Protein AF-B0BUC0-F1 (afdb_monomer_lite)

pLDDT: mean 80.66, std 18.06, range [35.78, 98.19]

Structure (mmCIF, N/CA/C/O backbone):
data_AF-B0BUC0-F1
#
_entry.id   AF-B0BUC0-F1
#
loop_
_atom_site.group_PDB
_atom_site.id
_atom_site.type_symbol
_atom_site.label_atom_id
_atom_site.label_alt_id
_atom_site.label_comp_id
_atom_site.label_asym_id
_atom_site.label_entity_id
_atom_site.label_seq_id
_atom_site.pdbx_PDB_ins_code
_atom_site.Cartn_x
_atom_site.Cartn_y
_atom_site.Cartn_z
_atom_site.occupancy
_atom_site.B_iso_or_equiv
_atom_site.auth_seq_id
_atom_site.auth_comp_id
_atom_site.auth_asym_id
_atom_site.auth_atom_id
_atom_site.pdbx_PDB_model_num
ATOM 1 N N . MET A 1 1 ? 68.453 -35.319 3.029 1.00 45.66 1 MET A N 1
ATOM 2 C CA . MET A 1 1 ? 67.583 -34.141 3.229 1.00 45.66 1 MET A CA 1
ATOM 3 C C . MET A 1 1 ? 66.531 -34.120 2.129 1.00 45.66 1 MET A C 1
ATOM 5 O O . MET A 1 1 ? 66.822 -33.572 1.082 1.00 45.66 1 MET A O 1
ATOM 9 N N . TYR A 1 2 ? 65.358 -34.731 2.319 1.00 35.78 2 TYR A N 1
ATOM 10 C CA . TYR A 1 2 ? 64.206 -34.511 1.432 1.00 35.78 2 TYR A CA 1
ATOM 11 C C . TYR A 1 2 ? 62.914 -34.669 2.238 1.00 35.78 2 TYR A C 1
ATOM 13 O O . TYR A 1 2 ? 62.503 -35.781 2.557 1.00 35.78 2 TYR A O 1
ATOM 21 N N . SER A 1 3 ? 62.318 -33.535 2.608 1.00 44.75 3 SER A N 1
ATOM 22 C CA . SER A 1 3 ? 60.972 -33.471 3.180 1.00 44.75 3 SER A CA 1
ATOM 23 C C . SER A 1 3 ? 59.937 -33.571 2.053 1.00 44.75 3 SER A C 1
ATOM 25 O O . SER A 1 3 ? 60.123 -32.927 1.017 1.00 44.75 3 SER A O 1
ATOM 27 N N . PRO A 1 4 ? 58.846 -34.335 2.220 1.00 57.34 4 PRO A N 1
ATOM 28 C CA . PRO A 1 4 ? 57.768 -34.371 1.240 1.00 57.34 4 PRO A CA 1
ATOM 29 C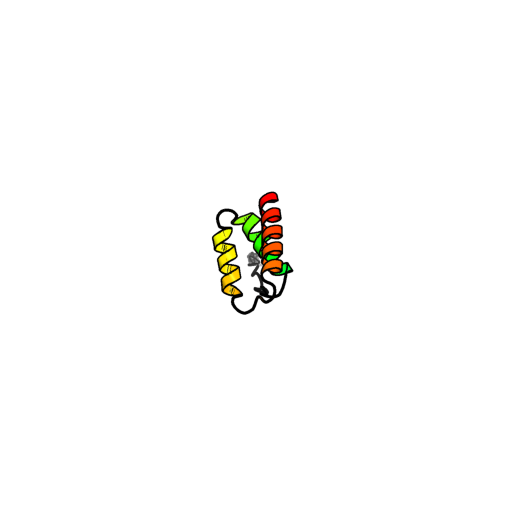 C . PRO A 1 4 ? 56.975 -33.048 1.230 1.00 57.34 4 PRO A C 1
ATOM 31 O O . PRO A 1 4 ? 56.896 -32.364 2.254 1.00 57.34 4 PRO A O 1
ATOM 34 N N . PRO A 1 5 ? 56.376 -32.667 0.087 1.00 47.81 5 PRO A N 1
ATOM 35 C CA . PRO A 1 5 ? 55.682 -31.395 -0.055 1.00 47.81 5 PRO A CA 1
ATOM 36 C C . PRO A 1 5 ? 54.338 -31.418 0.685 1.00 47.81 5 PRO A C 1
ATOM 38 O O . PRO A 1 5 ? 53.501 -32.299 0.475 1.00 47.81 5 PRO A O 1
ATOM 41 N N . VAL A 1 6 ? 54.125 -30.418 1.542 1.00 49.84 6 VAL A N 1
ATOM 42 C CA . VAL A 1 6 ? 52.860 -30.181 2.246 1.00 49.84 6 VAL A CA 1
ATOM 43 C C . VAL A 1 6 ? 51.800 -29.778 1.220 1.00 49.84 6 VAL A C 1
ATOM 45 O O . VAL A 1 6 ? 51.917 -28.743 0.563 1.00 49.84 6 VAL A O 1
ATOM 48 N N . LYS A 1 7 ? 50.759 -30.604 1.070 1.00 50.06 7 LYS A N 1
ATOM 49 C CA . LYS A 1 7 ? 49.575 -30.267 0.273 1.00 50.06 7 LYS A CA 1
ATOM 50 C C . LYS A 1 7 ? 48.877 -29.083 0.938 1.00 50.06 7 LYS A C 1
ATOM 52 O O . LYS A 1 7 ? 48.406 -29.190 2.062 1.00 50.06 7 LYS A O 1
ATOM 57 N N . GLN A 1 8 ? 48.848 -27.947 0.250 1.00 52.94 8 GLN A N 1
ATOM 58 C CA . GLN A 1 8 ? 48.084 -26.784 0.680 1.00 52.94 8 GLN A CA 1
ATOM 59 C C . GLN A 1 8 ? 46.593 -27.094 0.535 1.00 52.94 8 GLN A C 1
ATOM 61 O O . GLN A 1 8 ? 46.076 -27.186 -0.582 1.00 52.94 8 GLN A O 1
ATOM 66 N N . ASP A 1 9 ? 45.908 -27.253 1.665 1.00 53.19 9 ASP A N 1
ATOM 67 C CA . ASP A 1 9 ? 44.455 -27.327 1.697 1.00 53.19 9 ASP A CA 1
ATOM 68 C C . ASP A 1 9 ? 43.878 -26.021 1.151 1.00 53.19 9 ASP A C 1
ATOM 70 O O . ASP A 1 9 ? 44.056 -24.932 1.706 1.00 53.19 9 ASP A O 1
ATOM 74 N N . LYS A 1 10 ? 43.196 -26.132 0.009 1.00 53.16 10 LYS A N 1
ATOM 75 C CA . LYS A 1 10 ? 42.457 -25.030 -0.598 1.00 53.16 10 LYS A CA 1
ATOM 76 C C . LYS A 1 10 ? 41.377 -24.603 0.394 1.00 53.16 10 LYS A C 1
ATOM 78 O O . LYS A 1 10 ? 40.361 -25.281 0.527 1.00 53.16 10 LYS A O 1
ATOM 83 N N . LYS A 1 11 ? 41.575 -23.469 1.073 1.00 57.00 11 LYS A N 1
ATOM 84 C CA . LYS A 1 11 ? 40.505 -22.788 1.808 1.00 57.00 11 LYS A CA 1
ATOM 85 C C . LYS A 1 11 ? 39.414 -22.423 0.804 1.00 57.00 11 LYS A C 1
ATOM 87 O O . LYS A 1 11 ? 39.529 -21.435 0.082 1.00 57.00 11 LYS A O 1
ATOM 92 N N . VAL A 1 12 ? 38.375 -23.248 0.733 1.00 54.91 12 VAL A N 1
ATOM 93 C CA . VAL A 1 12 ? 37.143 -22.920 0.021 1.00 54.91 12 VAL A CA 1
ATOM 94 C C . VAL A 1 12 ? 36.545 -21.733 0.762 1.00 54.91 12 VAL A C 1
ATOM 96 O O . VAL A 1 12 ? 36.032 -21.874 1.869 1.00 54.91 12 VAL A O 1
ATOM 99 N N . ALA A 1 13 ? 36.677 -20.542 0.182 1.00 61.03 13 ALA A N 1
ATOM 100 C CA . ALA A 1 13 ? 35.949 -19.376 0.643 1.00 61.03 13 ALA A CA 1
ATOM 101 C C . ALA A 1 13 ? 34.460 -19.681 0.458 1.00 61.03 13 ALA A C 1
ATOM 103 O O . ALA A 1 13 ? 33.933 -19.611 -0.654 1.00 61.03 13 ALA A O 1
ATOM 104 N N . ILE A 1 14 ? 33.797 -20.087 1.541 1.00 61.66 14 ILE A N 1
ATOM 105 C CA . ILE A 1 14 ? 32.345 -20.204 1.583 1.00 61.66 14 ILE A CA 1
ATOM 106 C C . ILE A 1 14 ? 31.830 -18.790 1.332 1.00 61.66 14 ILE A C 1
ATOM 108 O O . ILE A 1 14 ? 31.900 -17.931 2.209 1.00 61.66 14 ILE A O 1
ATOM 112 N N . LYS A 1 15 ? 31.359 -18.527 0.108 1.00 57.12 15 LYS A N 1
ATOM 113 C CA . LYS A 1 15 ? 30.522 -17.366 -0.182 1.00 57.12 15 LYS A CA 1
ATOM 114 C C . LYS A 1 15 ? 29.268 -17.537 0.664 1.00 57.12 15 LYS A C 1
ATOM 116 O O . LYS A 1 15 ? 28.314 -18.177 0.235 1.00 57.12 15 LYS A O 1
ATOM 121 N N . GLN A 1 16 ? 29.292 -17.008 1.883 1.00 56.91 16 GLN A N 1
ATOM 122 C CA . GLN A 1 16 ? 28.080 -16.775 2.642 1.00 56.91 16 GLN A CA 1
ATOM 123 C C . GLN A 1 16 ? 27.273 -15.778 1.817 1.00 56.91 16 GLN A C 1
ATOM 125 O O . GLN A 1 16 ? 27.570 -14.585 1.785 1.00 56.91 16 GLN A O 1
ATOM 130 N N . SER A 1 17 ? 26.299 -16.279 1.060 1.00 60.91 17 SER A N 1
ATOM 131 C CA . SER A 1 17 ? 25.225 -15.430 0.580 1.00 60.91 17 SER A CA 1
ATOM 132 C C . SER A 1 17 ? 24.583 -14.861 1.835 1.00 60.91 17 SER A C 1
ATOM 134 O O . SER A 1 17 ? 23.947 -15.602 2.584 1.00 60.91 17 SER A O 1
ATOM 136 N N . ILE A 1 18 ? 24.805 -13.576 2.112 1.00 63.06 18 ILE A N 1
ATOM 137 C CA . ILE A 1 18 ? 24.000 -12.866 3.098 1.00 63.06 18 ILE A CA 1
ATOM 138 C C . ILE A 1 18 ? 22.590 -12.866 2.518 1.00 63.06 18 ILE A C 1
ATOM 140 O O . ILE A 1 18 ? 22.235 -12.029 1.682 1.00 63.06 18 ILE A O 1
ATOM 144 N N . THR A 1 19 ? 21.812 -13.872 2.900 1.00 61.00 19 THR A N 1
ATOM 145 C CA . THR A 1 19 ? 20.375 -13.882 2.707 1.00 61.00 19 THR A CA 1
ATOM 146 C C . THR A 1 19 ? 19.873 -12.732 3.558 1.00 61.00 19 THR A C 1
ATOM 148 O O . THR A 1 19 ? 19.816 -12.834 4.779 1.00 61.00 19 THR A O 1
ATOM 151 N N . HIS A 1 20 ? 19.630 -11.584 2.928 1.00 55.47 20 HIS A N 1
ATOM 152 C CA . HIS A 1 20 ? 19.032 -10.453 3.614 1.00 55.47 20 HIS A CA 1
ATOM 153 C C . HIS A 1 20 ? 17.593 -10.852 3.940 1.00 55.47 20 HIS A C 1
ATOM 155 O O . HIS A 1 20 ? 16.694 -10.699 3.112 1.00 55.47 20 HIS A O 1
ATOM 161 N N . GLU A 1 21 ? 17.378 -11.424 5.120 1.00 53.81 21 GLU A N 1
ATOM 162 C CA . GLU A 1 21 ? 16.036 -11.606 5.646 1.00 53.81 21 GLU A CA 1
ATOM 163 C C . GLU A 1 21 ? 15.501 -10.236 6.045 1.00 53.81 21 GLU A C 1
ATOM 165 O O . GLU A 1 21 ? 16.099 -9.499 6.831 1.00 53.81 21 GLU A O 1
ATOM 170 N N . ARG A 1 22 ? 14.364 -9.860 5.461 1.00 55.34 22 ARG A N 1
ATOM 171 C CA . ARG A 1 22 ? 13.640 -8.681 5.915 1.00 55.34 22 ARG A CA 1
ATOM 172 C C . ARG A 1 22 ? 12.984 -9.063 7.235 1.00 55.34 22 ARG A C 1
ATOM 174 O O . ARG A 1 22 ? 12.060 -9.873 7.233 1.00 55.34 22 ARG A O 1
ATOM 181 N N . ILE A 1 23 ? 13.445 -8.479 8.339 1.00 58.47 23 ILE A N 1
ATOM 182 C CA . ILE A 1 23 ? 12.721 -8.559 9.610 1.00 58.47 23 ILE A CA 1
ATOM 183 C C . ILE A 1 23 ? 11.317 -8.006 9.341 1.00 58.47 23 ILE A C 1
ATOM 185 O O . ILE A 1 23 ? 11.170 -6.882 8.854 1.00 58.47 23 ILE A O 1
ATOM 189 N N . ASN A 1 24 ? 10.287 -8.824 9.562 1.00 61.19 24 ASN A N 1
ATOM 190 C CA . ASN A 1 24 ? 8.898 -8.412 9.389 1.00 61.19 24 ASN A CA 1
ATOM 191 C C . ASN A 1 24 ? 8.489 -7.543 10.584 1.00 61.19 24 ASN A C 1
ATOM 193 O O . ASN A 1 24 ? 7.866 -8.022 11.525 1.00 61.19 24 ASN A O 1
ATOM 197 N N . THR A 1 25 ? 8.894 -6.276 10.556 1.00 66.88 25 THR A N 1
ATOM 198 C CA . THR A 1 25 ? 8.509 -5.260 11.544 1.00 66.88 25 THR A CA 1
ATOM 199 C C . THR A 1 25 ? 7.218 -4.555 11.156 1.00 66.88 25 THR A C 1
ATOM 201 O O . THR A 1 25 ? 6.963 -3.476 11.658 1.00 66.88 25 THR A O 1
ATOM 204 N N . THR A 1 26 ? 6.440 -5.093 10.211 1.00 77.38 26 THR A N 1
ATOM 205 C CA . THR A 1 26 ? 5.396 -4.298 9.573 1.00 77.38 26 THR A CA 1
ATOM 206 C C . THR A 1 26 ? 4.201 -4.095 10.506 1.00 77.38 26 THR A C 1
ATOM 208 O O . THR A 1 26 ? 3.352 -4.975 10.668 1.00 77.38 26 THR A O 1
ATOM 211 N N . GLU A 1 27 ? 4.099 -2.901 11.073 1.00 85.38 27 GLU A N 1
ATOM 212 C CA . GLU A 1 27 ? 3.108 -2.496 12.054 1.00 85.38 27 GLU A CA 1
ATOM 213 C C . GLU A 1 27 ? 1.909 -1.821 11.400 1.00 85.38 27 GLU A C 1
ATOM 215 O O . GLU A 1 27 ? 2.014 -0.958 10.531 1.00 85.38 27 GLU A O 1
ATOM 220 N N . CYS A 1 28 ? 0.712 -2.209 11.828 1.00 88.94 28 CYS A N 1
ATOM 221 C CA . CYS A 1 28 ? -0.517 -1.685 11.244 1.00 88.94 28 CYS A CA 1
ATOM 222 C C . CYS A 1 28 ? -0.809 -0.232 11.610 1.00 88.94 28 CYS A C 1
ATOM 224 O O . CYS A 1 28 ? -1.518 0.444 10.864 1.00 88.94 28 CYS A O 1
ATOM 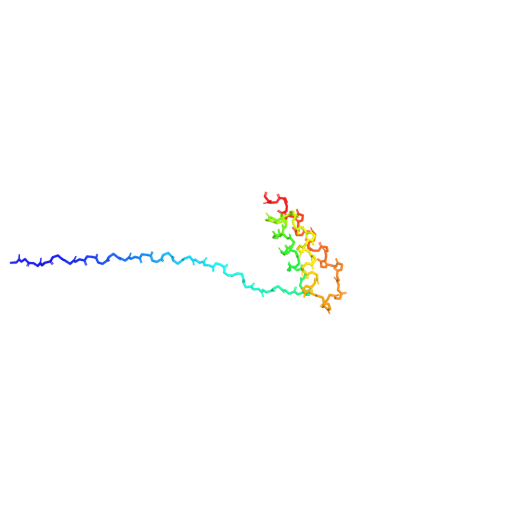226 N N . LYS A 1 29 ? -0.275 0.233 12.744 1.00 88.75 29 LYS A N 1
ATOM 227 C CA . LYS A 1 29 ? -0.499 1.579 13.278 1.00 88.75 29 LYS A CA 1
ATOM 228 C C . LYS A 1 29 ? 0.670 2.537 13.020 1.00 88.75 29 LYS A C 1
ATOM 230 O O . LYS A 1 29 ? 0.590 3.681 13.457 1.00 88.75 29 LYS A O 1
ATOM 235 N N . ASP A 1 30 ? 1.699 2.101 12.294 1.00 89.38 30 ASP A N 1
ATOM 236 C CA . ASP A 1 30 ? 2.846 2.931 11.926 1.00 89.38 30 ASP A CA 1
ATOM 237 C C . ASP A 1 30 ? 2.683 3.493 10.508 1.00 89.38 30 ASP A C 1
ATOM 239 O O . ASP A 1 30 ? 2.608 2.754 9.531 1.00 89.38 30 ASP A O 1
ATOM 243 N N . ALA A 1 31 ? 2.623 4.818 10.382 1.00 89.88 31 ALA A N 1
ATOM 244 C CA . ALA A 1 31 ? 2.482 5.492 9.096 1.00 89.88 31 ALA A CA 1
ATOM 245 C C . ALA A 1 31 ? 3.680 5.260 8.156 1.00 89.88 31 ALA A C 1
ATOM 247 O O . ALA A 1 31 ? 3.482 5.219 6.933 1.00 89.88 31 ALA A O 1
ATOM 248 N N . ASP A 1 32 ? 4.881 5.082 8.706 1.00 91.56 32 ASP A N 1
ATOM 249 C CA . ASP A 1 32 ? 6.109 4.906 7.933 1.00 91.56 32 ASP A CA 1
ATOM 250 C C . ASP A 1 32 ? 6.116 3.550 7.225 1.00 91.56 32 ASP A C 1
ATOM 252 O O . ASP A 1 32 ? 6.453 3.468 6.041 1.00 91.56 32 ASP A O 1
ATOM 256 N N . ASP A 1 33 ? 5.620 2.498 7.876 1.00 92.56 33 ASP A N 1
ATOM 257 C CA . ASP A 1 33 ? 5.485 1.178 7.259 1.00 92.56 33 ASP A CA 1
ATOM 258 C C . ASP A 1 33 ? 4.525 1.179 6.071 1.00 92.56 33 ASP A C 1
ATOM 260 O O . ASP A 1 33 ? 4.796 0.557 5.040 1.00 92.56 33 ASP A O 1
ATOM 264 N N . TRP A 1 34 ? 3.424 1.930 6.160 1.00 94.44 34 TRP A N 1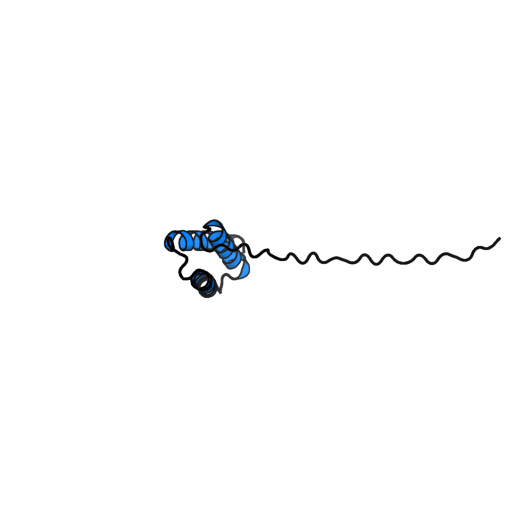
ATOM 265 C CA . TRP A 1 34 ? 2.521 2.095 5.021 1.00 94.44 34 TRP A CA 1
ATOM 266 C C . TRP A 1 34 ? 3.212 2.809 3.859 1.00 94.44 34 TRP A C 1
ATOM 268 O O . TRP A 1 34 ? 3.060 2.384 2.712 1.00 94.44 34 TRP A O 1
ATOM 278 N N . TYR A 1 35 ? 4.009 3.846 4.134 1.00 95.94 35 TYR A N 1
ATOM 279 C CA . TYR A 1 35 ? 4.817 4.509 3.111 1.00 95.94 35 TYR A CA 1
ATOM 280 C C . TYR A 1 35 ? 5.841 3.559 2.477 1.00 95.94 35 TYR A C 1
ATOM 282 O O . TYR A 1 35 ? 5.955 3.510 1.250 1.00 95.94 35 TYR A O 1
ATOM 290 N N . LEU A 1 36 ? 6.571 2.781 3.278 1.00 94.69 36 LEU A N 1
ATOM 291 C CA . LEU A 1 36 ? 7.593 1.852 2.791 1.00 94.69 36 LEU A CA 1
ATOM 292 C C . LEU A 1 36 ? 6.995 0.712 1.959 1.00 94.69 36 LEU A C 1
ATOM 294 O O . LEU A 1 36 ? 7.564 0.353 0.921 1.00 94.69 36 LEU A O 1
ATOM 298 N N . ASP A 1 37 ? 5.840 0.180 2.363 1.00 94.69 37 ASP A N 1
ATOM 299 C CA . ASP A 1 37 ? 5.098 -0.812 1.584 1.00 94.69 37 ASP A CA 1
ATOM 300 C C . ASP A 1 37 ? 4.646 -0.229 0.246 1.00 94.69 37 ASP A C 1
ATOM 302 O O . ASP A 1 37 ? 4.892 -0.827 -0.806 1.00 94.69 37 ASP A O 1
ATOM 306 N N . GLY A 1 38 ? 4.068 0.974 0.265 1.00 96.50 38 GLY A N 1
ATOM 307 C CA . GLY A 1 38 ? 3.717 1.705 -0.947 1.00 96.50 38 GLY A CA 1
ATOM 308 C C . GLY A 1 38 ? 4.924 1.881 -1.865 1.00 96.50 38 GLY A C 1
ATOM 309 O O . GLY A 1 38 ? 4.869 1.518 -3.039 1.00 96.50 38 GLY A O 1
ATOM 310 N N . TYR A 1 39 ? 6.049 2.361 -1.328 1.00 97.06 39 TYR A N 1
ATOM 311 C CA . TYR A 1 39 ? 7.296 2.564 -2.069 1.00 97.06 39 TYR A CA 1
ATOM 312 C C . TYR A 1 39 ? 7.798 1.282 -2.731 1.00 97.06 39 TYR A C 1
ATOM 314 O O . TYR A 1 39 ? 8.098 1.285 -3.927 1.00 97.06 39 TYR A O 1
ATOM 322 N N . ARG A 1 40 ? 7.847 0.171 -1.989 1.00 94.88 40 ARG A N 1
ATOM 323 C CA . ARG A 1 40 ? 8.280 -1.125 -2.521 1.00 94.88 40 ARG A CA 1
ATOM 324 C C . ARG A 1 40 ? 7.362 -1.605 -3.644 1.00 94.88 40 ARG A C 1
ATOM 326 O O . ARG A 1 40 ? 7.854 -2.064 -4.676 1.00 94.88 40 ARG A O 1
ATOM 333 N N . VAL A 1 41 ? 6.046 -1.484 -3.464 1.00 96.38 41 VAL A N 1
ATOM 334 C CA . VAL A 1 41 ? 5.066 -1.857 -4.492 1.00 96.38 41 VAL A CA 1
ATOM 335 C C . VAL A 1 41 ? 5.237 -0.976 -5.728 1.00 96.38 41 VAL A C 1
ATOM 337 O O . VAL A 1 41 ? 5.326 -1.504 -6.830 1.00 96.38 41 VAL A O 1
ATOM 340 N N . GLY A 1 42 ? 5.388 0.339 -5.572 1.00 97.44 42 GLY A N 1
ATOM 341 C CA . GLY A 1 42 ? 5.641 1.242 -6.696 1.00 97.44 42 GLY A CA 1
ATOM 342 C C . GLY A 1 42 ? 6.934 0.919 -7.453 1.00 97.44 42 GLY A C 1
ATOM 343 O O . GLY A 1 42 ? 6.955 0.981 -8.678 1.00 97.44 42 GLY A O 1
ATOM 344 N N . ARG A 1 43 ? 7.997 0.531 -6.735 1.00 95.56 43 ARG A N 1
ATOM 345 C CA . ARG A 1 43 ? 9.332 0.263 -7.297 1.00 95.56 43 ARG A CA 1
ATOM 346 C C . ARG A 1 43 ? 9.431 -1.038 -8.093 1.00 95.56 43 ARG A C 1
ATOM 348 O O . ARG A 1 43 ? 10.233 -1.104 -9.025 1.00 95.56 43 ARG A O 1
ATOM 355 N N . SER A 1 44 ? 8.702 -2.077 -7.688 1.00 95.44 44 SER A N 1
ATOM 356 C CA . SER A 1 44 ? 8.916 -3.448 -8.187 1.00 95.44 44 SER A CA 1
ATOM 357 C C . SER A 1 44 ? 7.638 -4.181 -8.596 1.00 95.44 44 SER A C 1
ATOM 359 O O . SER A 1 44 ? 7.719 -5.205 -9.266 1.00 95.44 44 SER A O 1
ATOM 361 N N . PHE A 1 45 ? 6.461 -3.685 -8.208 1.00 95.38 45 PHE A N 1
ATOM 362 C CA . PHE A 1 45 ? 5.173 -4.369 -8.380 1.00 95.38 45 PHE A CA 1
ATOM 363 C 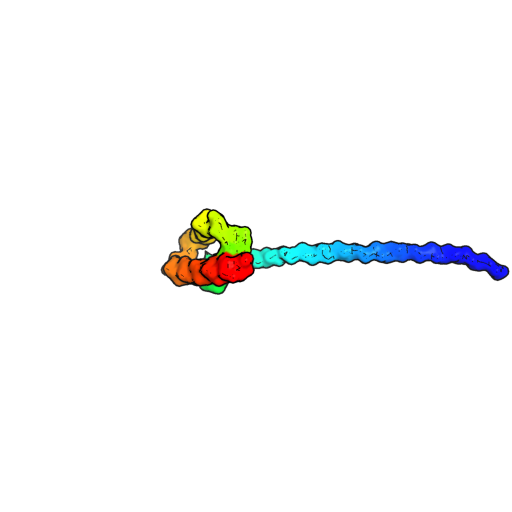C . PHE A 1 45 ? 4.056 -3.392 -8.776 1.00 95.38 45 PHE A C 1
ATOM 365 O O . PHE A 1 45 ? 2.909 -3.553 -8.362 1.00 95.38 45 PHE A O 1
ATOM 372 N N . SER A 1 46 ? 4.377 -2.363 -9.564 1.00 96.06 46 SER A N 1
ATOM 373 C CA . SER A 1 46 ? 3.462 -1.252 -9.865 1.00 96.06 46 SER A CA 1
ATOM 374 C C . SER A 1 46 ? 2.138 -1.710 -10.489 1.00 96.06 46 SER A C 1
ATOM 376 O O . SER A 1 46 ? 1.080 -1.210 -10.112 1.00 96.06 46 SER A O 1
ATOM 378 N N . ALA A 1 47 ? 2.170 -2.726 -11.358 1.00 97.06 47 ALA A N 1
ATOM 379 C CA . ALA A 1 47 ? 0.978 -3.334 -11.959 1.00 97.06 47 ALA A CA 1
ATOM 380 C C . ALA A 1 47 ? 0.047 -4.024 -10.941 1.00 97.06 47 ALA A C 1
ATOM 382 O O . ALA A 1 47 ? -1.119 -4.267 -11.232 1.00 97.06 47 ALA A O 1
ATOM 383 N N . GLN A 1 48 ? 0.542 -4.335 -9.740 1.00 97.06 48 GLN A N 1
ATOM 384 C CA . GLN A 1 48 ? -0.202 -5.008 -8.672 1.00 97.06 48 GLN A CA 1
ATOM 385 C C . GLN A 1 48 ? -0.657 -4.036 -7.574 1.00 97.06 48 GLN A C 1
ATOM 387 O O . GLN A 1 48 ? -1.004 -4.484 -6.480 1.00 97.06 48 GLN A O 1
ATOM 392 N N . LYS A 1 49 ? -0.653 -2.721 -7.852 1.00 96.88 49 LYS A N 1
ATOM 393 C CA . LYS A 1 49 ? -0.983 -1.644 -6.905 1.00 96.88 49 LYS A CA 1
ATOM 394 C C . LYS A 1 49 ? -2.191 -1.984 -6.026 1.00 96.88 49 LYS A C 1
ATOM 396 O O . LYS A 1 49 ? -2.047 -2.114 -4.813 1.00 96.88 49 LYS A O 1
ATOM 401 N N . GLU A 1 50 ? -3.353 -2.163 -6.650 1.00 96.50 50 GLU A N 1
ATOM 402 C CA . GLU A 1 50 ?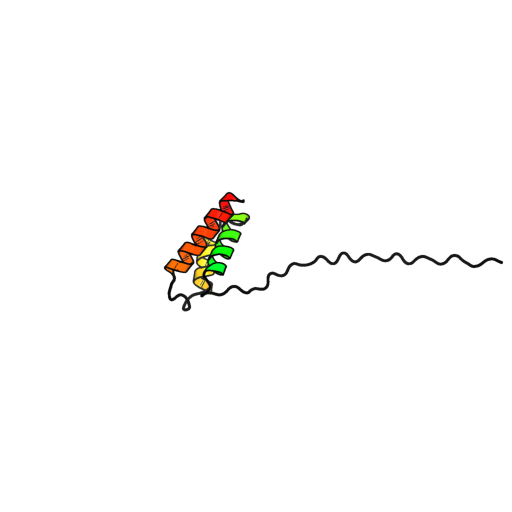 -4.619 -2.371 -5.941 1.00 96.50 50 GLU A CA 1
ATOM 403 C C . GLU A 1 50 ? -4.600 -3.672 -5.129 1.00 96.50 50 GLU A C 1
ATOM 405 O O . GLU A 1 50 ? -4.901 -3.678 -3.940 1.00 96.50 50 GLU A O 1
ATOM 410 N N . ALA A 1 51 ? -4.150 -4.774 -5.736 1.00 96.81 51 ALA A N 1
ATOM 411 C CA . ALA A 1 51 ? -4.099 -6.073 -5.070 1.00 96.81 51 ALA A CA 1
ATOM 412 C C . ALA A 1 51 ? -3.189 -6.064 -3.828 1.00 96.81 51 ALA A C 1
ATOM 414 O O . ALA A 1 51 ? -3.522 -6.671 -2.809 1.00 96.81 51 ALA A O 1
ATOM 415 N N . MET A 1 52 ? -2.045 -5.376 -3.890 1.00 95.75 52 MET A N 1
ATOM 416 C CA . MET A 1 52 ? -1.117 -5.268 -2.762 1.00 95.75 52 MET A CA 1
ATOM 417 C C . MET A 1 52 ? -1.626 -4.315 -1.679 1.00 95.75 52 MET A C 1
ATOM 419 O O . MET A 1 52 ? -1.494 -4.628 -0.495 1.00 95.75 52 MET A O 1
ATOM 423 N N . TYR A 1 53 ? -2.260 -3.202 -2.058 1.00 95.38 53 TYR A N 1
ATOM 424 C CA . TYR A 1 53 ? -2.913 -2.313 -1.098 1.00 95.38 53 TYR A CA 1
ATOM 425 C C . TYR A 1 53 ? -4.017 -3.040 -0.323 1.00 95.38 53 TYR A C 1
ATOM 427 O O . TYR A 1 53 ? -4.022 -3.027 0.907 1.00 95.38 53 TYR A O 1
ATOM 435 N N . GLN A 1 54 ? -4.893 -3.770 -1.020 1.00 94.31 54 GLN A N 1
ATOM 436 C CA . GLN A 1 54 ? -5.963 -4.538 -0.378 1.00 94.31 54 GLN A CA 1
ATOM 437 C C . GLN A 1 54 ? -5.421 -5.639 0.537 1.00 94.31 54 GLN A C 1
ATOM 439 O O . GLN A 1 54 ? -5.954 -5.852 1.625 1.00 94.31 54 GLN A O 1
ATOM 444 N N . LYS 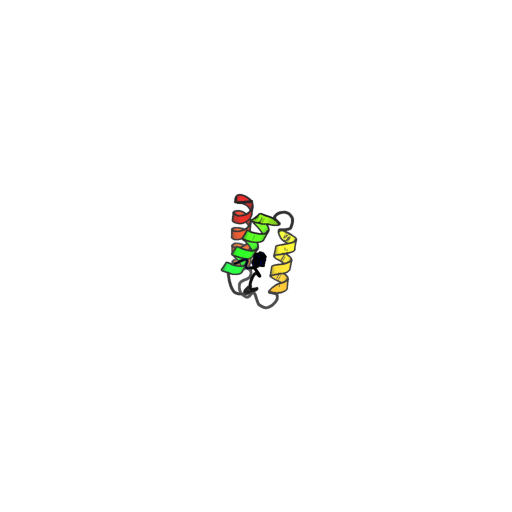A 1 55 ? -4.323 -6.311 0.161 1.00 94.00 55 LYS A N 1
ATOM 445 C CA . LYS A 1 55 ? -3.639 -7.255 1.063 1.00 94.00 55 LYS A CA 1
ATOM 446 C C . LYS A 1 55 ? -3.196 -6.578 2.360 1.00 94.00 55 LYS A C 1
ATOM 448 O O . LYS A 1 55 ? -3.418 -7.138 3.430 1.00 94.00 55 LYS A O 1
ATOM 453 N N . ARG A 1 56 ? -2.620 -5.375 2.276 1.00 92.75 56 ARG A N 1
ATOM 454 C CA . ARG A 1 56 ? -2.184 -4.601 3.446 1.00 92.75 56 ARG A CA 1
ATOM 455 C C . ARG A 1 56 ? -3.362 -4.168 4.323 1.00 92.75 56 ARG A C 1
ATOM 457 O O . ARG A 1 56 ? -3.319 -4.363 5.535 1.00 92.75 56 ARG A O 1
ATOM 464 N N . VAL A 1 57 ? -4.429 -3.646 3.721 1.00 91.94 57 VAL A N 1
ATOM 465 C CA . VAL A 1 57 ? -5.661 -3.266 4.435 1.00 91.94 57 VAL A CA 1
ATOM 466 C C . VAL A 1 57 ? -6.275 -4.470 5.149 1.00 91.94 57 VAL A C 1
ATOM 468 O O . VAL A 1 57 ? -6.609 -4.375 6.328 1.00 91.94 57 VAL A O 1
ATOM 471 N N . ASN A 1 58 ? -6.367 -5.615 4.470 1.00 91.31 58 ASN A N 1
ATOM 472 C CA . ASN A 1 58 ? -6.907 -6.843 5.049 1.00 91.31 58 ASN A CA 1
ATOM 473 C C . ASN A 1 58 ? -6.035 -7.387 6.184 1.00 91.31 58 ASN A C 1
ATOM 475 O O . ASN A 1 58 ? -6.576 -7.814 7.200 1.00 91.31 58 ASN A O 1
ATOM 479 N N . TYR A 1 59 ? -4.707 -7.328 6.043 1.00 90.38 59 TYR A N 1
ATOM 480 C CA . TYR A 1 59 ? -3.770 -7.700 7.106 1.00 90.38 59 TYR A CA 1
ATOM 481 C C . TYR A 1 59 ? -3.982 -6.857 8.373 1.00 90.38 59 TYR A C 1
ATOM 483 O O . TYR A 1 59 ? -3.951 -7.384 9.480 1.00 90.38 59 TYR A O 1
ATOM 491 N N . CYS A 1 60 ? -4.284 -5.567 8.211 1.00 89.44 60 CYS A N 1
ATOM 492 C CA . CYS A 1 60 ? -4.496 -4.630 9.315 1.00 89.44 60 CYS A CA 1
ATOM 493 C C . CYS A 1 60 ? -5.958 -4.452 9.747 1.00 89.44 60 CYS A C 1
ATOM 495 O O . CYS A 1 60 ? -6.277 -3.535 10.515 1.00 89.44 60 CYS A O 1
ATOM 497 N N . LYS A 1 61 ? -6.868 -5.302 9.262 1.00 85.12 61 LYS A N 1
ATOM 498 C CA . LYS A 1 61 ? -8.302 -5.188 9.537 1.00 85.12 61 LYS A CA 1
ATOM 499 C C . LYS A 1 61 ? -8.571 -5.181 11.048 1.00 85.12 61 LYS A C 1
ATOM 501 O O . LYS A 1 61 ? -8.033 -5.989 11.795 1.00 85.12 61 LYS A O 1
ATOM 506 N N . GLY A 1 62 ? -9.413 -4.251 11.499 1.00 76.88 62 GLY A N 1
ATOM 507 C CA . GLY A 1 62 ? -9.754 -4.084 12.919 1.00 76.88 62 GLY A CA 1
ATOM 508 C C . GLY A 1 62 ? -8.726 -3.304 13.751 1.00 76.88 62 GLY A C 1
ATOM 509 O O . GLY A 1 62 ? -9.009 -2.990 14.901 1.00 76.88 62 GLY A O 1
ATOM 510 N N . MET A 1 63 ? -7.570 -2.934 13.182 1.00 79.50 63 MET A N 1
ATOM 511 C CA . MET A 1 63 ? -6.531 -2.148 13.871 1.00 79.50 63 MET A CA 1
ATOM 512 C C . MET A 1 63 ? -6.437 -0.692 13.389 1.00 79.50 63 MET A C 1
ATOM 514 O O . MET A 1 63 ? -5.731 0.113 13.999 1.00 79.50 63 MET A O 1
ATOM 518 N N . LEU A 1 64 ? -7.141 -0.348 12.306 1.00 75.00 64 LEU A N 1
ATOM 519 C CA . LEU A 1 64 ? -7.051 0.946 11.629 1.00 75.00 64 LEU A CA 1
ATOM 520 C C . LEU A 1 64 ? -8.089 1.935 12.169 1.00 75.00 64 LEU A C 1
ATOM 522 O O . LEU A 1 64 ? -9.175 2.066 11.612 1.00 75.00 64 LEU A O 1
ATOM 526 N N . SER A 1 65 ? -7.743 2.670 13.225 1.00 72.38 65 SER A N 1
ATOM 527 C CA . SER A 1 65 ? -8.534 3.827 13.674 1.00 72.38 65 SER A CA 1
ATOM 528 C C . SER A 1 65 ? -8.395 5.041 12.740 1.00 72.38 65 SER A C 1
ATOM 530 O O . SER A 1 65 ? -9.316 5.842 12.646 1.00 72.38 65 SER A O 1
ATOM 532 N N . ASN A 1 66 ? -7.281 5.143 11.997 1.00 73.25 66 ASN A N 1
ATOM 533 C CA . ASN A 1 66 ? -6.935 6.274 11.120 1.00 73.25 66 ASN A CA 1
ATOM 534 C C . ASN A 1 66 ? -6.668 5.836 9.665 1.00 73.25 66 ASN A C 1
ATOM 536 O O . ASN A 1 66 ? -5.643 6.182 9.075 1.00 73.25 66 ASN A O 1
ATOM 540 N N . ALA A 1 67 ? -7.581 5.061 9.069 1.00 78.31 67 ALA A N 1
ATOM 541 C CA . ALA A 1 67 ? -7.400 4.459 7.738 1.00 78.31 67 ALA A CA 1
ATOM 542 C C . ALA A 1 67 ? -6.990 5.465 6.637 1.00 78.31 67 ALA A C 1
ATOM 544 O O . ALA A 1 67 ? -6.138 5.154 5.804 1.00 78.31 67 ALA A O 1
ATOM 545 N N . ASN A 1 68 ? -7.512 6.697 6.683 1.00 85.75 68 ASN A N 1
ATOM 546 C CA . ASN A 1 68 ? -7.174 7.747 5.715 1.00 85.75 68 ASN A CA 1
ATOM 547 C C . ASN A 1 68 ? -5.693 8.158 5.756 1.00 85.75 68 ASN A C 1
ATOM 549 O O . ASN A 1 68 ? -5.086 8.361 4.705 1.00 85.75 68 ASN A O 1
ATOM 553 N N . GLN A 1 69 ? -5.089 8.270 6.944 1.00 90.25 69 GLN A N 1
ATOM 554 C CA . GLN A 1 69 ? -3.674 8.639 7.078 1.00 90.25 69 GLN A CA 1
ATOM 555 C C . GLN A 1 69 ? -2.772 7.552 6.483 1.00 90.25 69 GLN A C 1
ATOM 557 O O . GLN A 1 69 ? -1.808 7.843 5.773 1.00 90.25 69 GLN A O 1
ATOM 562 N N . PHE A 1 70 ? -3.104 6.292 6.743 1.00 92.25 70 PHE A N 1
ATOM 563 C CA . PHE A 1 70 ? -2.357 5.139 6.256 1.00 92.25 70 PHE A CA 1
ATOM 564 C C . PHE A 1 70 ? -2.460 4.975 4.738 1.00 92.25 70 PHE A C 1
ATOM 566 O O . PHE A 1 70 ? -1.443 4.785 4.069 1.00 92.25 70 PHE A O 1
ATOM 573 N N . GLN A 1 71 ? -3.656 5.163 4.173 1.00 94.44 71 GLN A N 1
ATOM 574 C CA . GLN A 1 71 ? -3.850 5.193 2.725 1.00 94.44 71 GLN A CA 1
ATOM 575 C C . GLN A 1 71 ? -3.006 6.285 2.059 1.00 94.44 71 GLN A C 1
ATOM 577 O O . GLN A 1 71 ? -2.312 6.019 1.080 1.00 94.44 71 GLN A O 1
ATOM 582 N N . GLN A 1 72 ? -3.020 7.507 2.600 1.00 96.19 72 GLN A N 1
ATOM 583 C CA . GLN A 1 72 ? -2.247 8.616 2.039 1.00 96.19 72 GLN A CA 1
ATOM 584 C C . GLN A 1 72 ? -0.739 8.353 2.067 1.00 96.19 72 GLN A C 1
ATOM 586 O O . GLN A 1 72 ? -0.051 8.671 1.097 1.00 96.19 72 GLN A O 1
ATOM 591 N N . ASN A 1 73 ? -0.211 7.785 3.154 1.00 96.12 73 ASN A N 1
ATOM 592 C CA . ASN A 1 73 ? 1.211 7.452 3.243 1.00 96.12 73 ASN A CA 1
ATOM 593 C C . ASN A 1 73 ? 1.600 6.362 2.248 1.00 96.12 73 ASN A C 1
ATOM 595 O O . ASN A 1 73 ? 2.590 6.516 1.533 1.00 96.12 73 ASN A O 1
ATOM 599 N N . TRP A 1 74 ? 0.770 5.330 2.117 1.00 97.25 74 TRP A N 1
ATOM 600 C CA . TRP A 1 74 ? 0.971 4.284 1.123 1.00 97.25 74 TRP A CA 1
ATOM 601 C C . TRP A 1 74 ? 0.972 4.825 -0.309 1.00 97.25 74 TRP A C 1
ATOM 603 O O . TRP A 1 74 ? 1.893 4.550 -1.077 1.00 97.25 74 TRP A O 1
ATOM 613 N N . GLU A 1 75 ? 0.012 5.683 -0.657 1.00 97.88 75 GLU A N 1
ATOM 614 C CA . GLU A 1 75 ? -0.057 6.323 -1.975 1.00 97.88 75 GLU A CA 1
ATOM 615 C C . GLU A 1 75 ? 1.145 7.238 -2.255 1.00 97.88 75 GLU A C 1
ATOM 617 O O . GLU A 1 75 ? 1.707 7.224 -3.357 1.00 97.88 75 GLU A O 1
ATOM 622 N N . LYS A 1 76 ? 1.596 8.008 -1.252 1.00 97.88 76 LYS A N 1
ATOM 623 C CA . LYS A 1 76 ? 2.823 8.817 -1.352 1.00 97.88 76 LYS A CA 1
ATOM 624 C C . LYS A 1 76 ? 4.033 7.934 -1.641 1.00 97.88 76 LYS A C 1
ATOM 626 O O . LYS A 1 76 ? 4.774 8.222 -2.583 1.00 97.88 76 LYS A O 1
ATOM 631 N N . GLY A 1 77 ? 4.202 6.857 -0.875 1.00 97.50 77 GLY A N 1
ATOM 632 C CA . GLY A 1 77 ? 5.264 5.877 -1.072 1.00 97.50 77 GLY A CA 1
ATOM 633 C C . GLY A 1 77 ? 5.230 5.295 -2.477 1.00 97.50 77 GLY A C 1
ATOM 634 O O . GLY A 1 77 ? 6.220 5.380 -3.202 1.00 97.50 77 GLY A O 1
ATOM 635 N N . PHE A 1 78 ? 4.066 4.801 -2.907 1.00 98.12 78 PHE A N 1
ATOM 636 C CA . PHE A 1 78 ? 3.861 4.225 -4.235 1.00 98.12 78 PHE A CA 1
ATOM 637 C C . PHE A 1 78 ? 4.273 5.183 -5.349 1.00 98.12 78 PHE A C 1
ATOM 639 O O . PHE A 1 78 ? 5.063 4.820 -6.223 1.00 98.12 78 PHE A O 1
ATOM 646 N N . LYS A 1 79 ? 3.814 6.436 -5.286 1.00 98.19 79 LYS A N 1
ATOM 647 C CA . LYS A 1 79 ? 4.161 7.463 -6.274 1.00 98.19 79 LYS A CA 1
ATOM 648 C C . LYS A 1 79 ? 5.669 7.715 -6.347 1.00 98.19 79 LYS A C 1
ATOM 650 O O . LYS A 1 79 ? 6.193 7.936 -7.437 1.00 98.19 79 LYS A O 1
ATOM 655 N N . VAL A 1 80 ? 6.372 7.699 -5.213 1.00 98.00 80 VAL A N 1
ATOM 656 C CA . VAL A 1 80 ? 7.837 7.837 -5.183 1.00 98.00 80 VAL A CA 1
ATOM 657 C C . VAL A 1 80 ? 8.518 6.589 -5.747 1.00 98.00 80 VAL A C 1
ATOM 659 O O . VAL A 1 80 ? 9.457 6.721 -6.530 1.00 98.00 80 VAL A O 1
ATOM 662 N N . GLY A 1 81 ? 8.030 5.397 -5.400 1.00 96.56 81 GLY A N 1
ATOM 663 C CA . GLY A 1 81 ? 8.550 4.121 -5.890 1.00 96.56 81 GLY A CA 1
ATOM 664 C C . GLY A 1 81 ? 8.491 4.012 -7.412 1.00 96.56 81 GLY A C 1
ATOM 665 O O . GLY A 1 81 ? 9.499 3.682 -8.029 1.00 96.56 81 GLY A O 1
ATOM 666 N N . VAL A 1 82 ? 7.357 4.386 -8.018 1.00 96.69 82 VAL A N 1
ATOM 667 C CA . VAL A 1 82 ? 7.177 4.393 -9.482 1.00 96.69 82 VAL A CA 1
ATOM 668 C C . VAL A 1 82 ? 8.163 5.335 -10.174 1.00 96.69 82 VAL A C 1
ATOM 670 O O . VAL A 1 82 ? 8.712 4.995 -11.214 1.00 96.69 82 VAL A O 1
ATOM 673 N N . LYS A 1 83 ? 8.436 6.513 -9.600 1.00 91.62 83 LYS A N 1
ATOM 674 C CA . LYS A 1 83 ? 9.392 7.476 -10.181 1.00 91.62 83 LYS A CA 1
ATOM 675 C C . LYS A 1 83 ? 10.840 6.988 -10.164 1.00 91.62 83 LYS A C 1
ATOM 677 O O . LYS A 1 83 ? 11.658 7.516 -10.908 1.00 91.62 83 LYS A O 1
ATOM 682 N N . LYS A 1 84 ? 11.167 6.054 -9.272 1.00 77.00 84 LYS A N 1
ATOM 683 C CA . LYS A 1 84 ? 12.509 5.479 -9.125 1.00 77.00 84 LYS A CA 1
ATOM 684 C C . LYS A 1 84 ? 12.609 4.066 -9.713 1.00 77.00 84 LYS A C 1
ATOM 686 O O . LYS A 1 84 ? 13.630 3.417 -9.473 1.00 77.00 84 LYS A O 1
ATOM 691 N N . ALA A 1 85 ? 11.551 3.592 -10.384 1.00 70.44 85 ALA A N 1
ATOM 692 C CA . ALA A 1 85 ? 11.428 2.250 -10.949 1.00 70.44 85 ALA A CA 1
ATOM 693 C C . ALA A 1 85 ? 12.364 2.017 -12.139 1.00 70.44 85 ALA A C 1
ATOM 695 O O . ALA A 1 85 ? 12.481 2.933 -12.975 1.00 70.44 85 ALA A O 1
#

Foldseek 3Di:
DDDDDDPPDPPPPPPPPPPPDDDPPQDLPDLVSLLQQLQVCLQPPLVCNVVSVVVSCVVCPPPCPPVVSSVVSSPNSNVNNVVND

Secondary structure (DSSP, 8-state):
--PPPP---------------------TT-HHHHHHHHHHHHHH-GGGHHHHHHHHHHHTTTT-TTHHHHHHHHHHHHHHHHHT-

Organism: Actinobacillus pleuropneumoniae serotype 3 (strain JL03) (NCBI:txid434271)

Radius of gyration: 23.49 Å; chains: 1; bounding box: 77×43×26 Å

Sequence (85 aa):
MYSPPVKQDKKVAIKQSITHERINTTECKDADDWYLDGYRVGRSFSAQKEAMYQKRVNYCKGMLSNANQFQQNWEKGFKVGVKKA